Protein AF-A0A949YCY6-F1 (afdb_monomer_lite)

Foldseek 3Di:
DVVVVVVVVVVVVVVVVVVVVVVVVVVVVPDPPVPPCVVVVVVVVVVVCCCVVVPPLVQAEAEAEDAPVCVVVLLVQLQVLLVLQVWGKDWDCDPVNQKIKIKRKHFPVCVVVSSCCSPVPNPDRDHHDDDPDGDIGIYIYMYGYDD

Radius of gyration: 32.49 Å; chains: 1; bounding box: 70×69×70 Å

Sequence (147 aa):
MRWMLVVAAILAVAICLVAGVLFFASRQAQHPQDPNLQPLEESLKQRMDGILGDAGLTEQTVELSVMRSQLEAEVARVKYLATKFGGSAVSKQSTAGSTMDLIAEIPVEYRKSFIDAVTDGFKDLPKASPAASPTMCVVTVQIKVQS

Structure (mmCIF, N/CA/C/O backbone):
data_AF-A0A949YCY6-F1
#
_entry.id   AF-A0A949YCY6-F1
#
loop_
_atom_site.group_PDB
_atom_site.id
_atom_site.type_symbol
_atom_site.label_atom_id
_atom_site.label_alt_id
_atom_site.label_comp_id
_atom_site.label_asym_id
_atom_site.label_entity_id
_atom_site.label_seq_id
_atom_site.pdbx_PDB_ins_code
_atom_site.Cartn_x
_atom_site.Cartn_y
_atom_site.Cartn_z
_atom_site.occupancy
_atom_site.B_iso_or_equiv
_atom_site.auth_seq_id
_atom_site.auth_comp_id
_atom_site.auth_asym_id
_atom_site.auth_atom_id
_atom_site.pdbx_PDB_model_num
ATOM 1 N N . MET A 1 1 ? 49.601 -53.368 48.986 1.00 61.06 1 MET A N 1
ATOM 2 C CA . MET A 1 1 ? 50.239 -52.808 47.767 1.00 61.06 1 MET A CA 1
ATOM 3 C C . MET A 1 1 ? 49.315 -52.779 46.544 1.00 61.06 1 MET A C 1
ATOM 5 O O . MET A 1 1 ? 49.265 -51.744 45.900 1.00 61.06 1 MET A O 1
ATOM 9 N N . ARG A 1 2 ? 48.527 -53.829 46.244 1.00 67.25 2 ARG A N 1
ATOM 10 C CA . ARG A 1 2 ? 47.602 -53.846 45.082 1.00 67.25 2 ARG A CA 1
ATOM 11 C C . ARG A 1 2 ? 46.554 -52.717 45.070 1.00 67.25 2 ARG A C 1
ATOM 13 O O . ARG A 1 2 ? 46.310 -52.144 44.021 1.00 67.25 2 ARG A O 1
ATOM 20 N N . TRP A 1 3 ? 46.004 -52.345 46.227 1.00 68.94 3 TRP A N 1
ATOM 21 C CA . TRP A 1 3 ? 45.024 -51.252 46.332 1.00 68.94 3 TRP A CA 1
ATOM 22 C C . TRP A 1 3 ? 45.616 -49.864 46.040 1.00 68.94 3 TRP A C 1
ATOM 2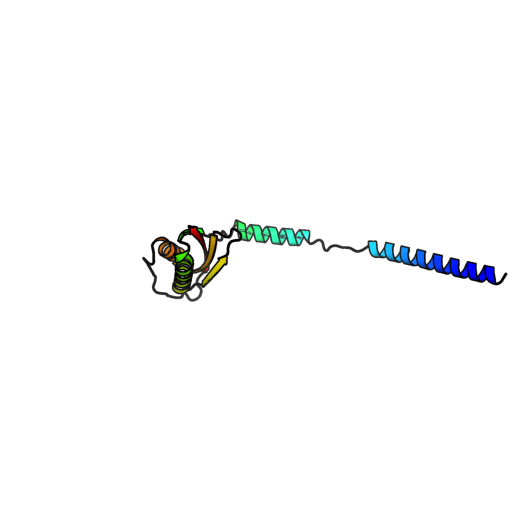4 O O . TRP A 1 3 ? 44.965 -49.052 45.396 1.00 68.94 3 TRP A O 1
ATOM 34 N N . MET A 1 4 ? 46.876 -49.619 46.421 1.00 76.38 4 MET A N 1
ATOM 35 C CA . MET A 1 4 ? 47.568 -48.357 46.116 1.00 76.38 4 MET A CA 1
ATOM 36 C C . MET A 1 4 ? 47.760 -48.165 44.605 1.00 76.38 4 MET A C 1
ATOM 38 O O . MET A 1 4 ? 47.621 -47.054 44.108 1.00 76.38 4 MET A O 1
ATOM 42 N N . LEU A 1 5 ? 48.022 -49.251 43.865 1.00 74.06 5 LEU A N 1
ATOM 43 C CA . LEU A 1 5 ? 48.165 -49.203 42.406 1.00 74.06 5 LEU A CA 1
ATOM 44 C C . LEU A 1 5 ? 46.842 -48.880 41.704 1.00 74.06 5 LEU A C 1
ATOM 46 O O . LEU A 1 5 ? 46.838 -48.129 40.735 1.00 74.06 5 LEU A O 1
ATOM 50 N N . VAL A 1 6 ? 45.721 -49.400 42.212 1.00 75.69 6 VAL A N 1
ATOM 51 C CA . VAL A 1 6 ? 44.389 -49.105 41.661 1.00 75.69 6 VAL A CA 1
ATOM 52 C C . VAL A 1 6 ? 44.020 -47.641 41.899 1.00 75.69 6 VAL A C 1
ATOM 54 O O . VAL A 1 6 ? 43.578 -46.967 40.974 1.00 75.69 6 VAL A O 1
ATOM 57 N N . VAL A 1 7 ? 44.275 -47.115 43.100 1.00 77.44 7 VAL A N 1
ATOM 58 C CA . VAL A 1 7 ? 44.020 -45.699 43.414 1.00 77.44 7 VAL A CA 1
ATOM 59 C C . VAL A 1 7 ? 44.911 -44.776 42.576 1.00 77.44 7 VAL A C 1
ATOM 61 O O . VAL A 1 7 ? 44.419 -43.792 42.028 1.00 77.44 7 VAL A O 1
ATOM 64 N N . ALA A 1 8 ? 46.191 -45.118 42.400 1.00 77.44 8 ALA A N 1
ATOM 65 C CA . ALA A 1 8 ? 47.106 -44.351 41.556 1.00 77.44 8 ALA A CA 1
ATOM 66 C C . ALA A 1 8 ? 46.689 -44.363 40.074 1.00 77.44 8 ALA A C 1
ATOM 68 O O . ALA A 1 8 ? 46.744 -43.327 39.414 1.00 77.44 8 ALA A O 1
ATOM 69 N N . ALA A 1 9 ? 46.220 -45.505 39.561 1.00 78.56 9 ALA A N 1
ATOM 70 C CA . ALA A 1 9 ? 45.725 -45.615 38.191 1.00 78.56 9 ALA A CA 1
ATOM 71 C C . ALA A 1 9 ? 44.456 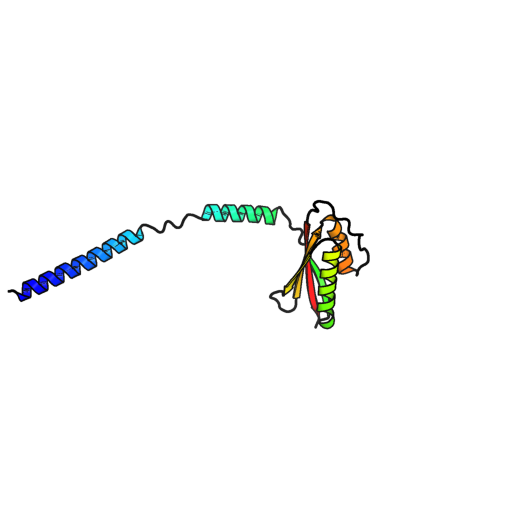-44.776 37.969 1.00 78.56 9 ALA A C 1
ATOM 73 O O . ALA A 1 9 ? 44.366 -44.055 36.979 1.00 78.56 9 ALA A O 1
ATOM 74 N N . ILE A 1 10 ? 43.505 -44.810 38.908 1.00 80.56 10 ILE A N 1
ATOM 75 C CA . ILE A 1 10 ? 42.279 -44.000 38.829 1.00 80.56 10 ILE A CA 1
ATOM 76 C C . ILE A 1 10 ? 42.618 -42.506 38.875 1.00 80.56 10 ILE A C 1
ATOM 78 O O . ILE A 1 10 ? 42.076 -41.730 38.087 1.00 80.56 10 ILE A O 1
ATOM 82 N N . LEU A 1 11 ? 43.551 -42.105 39.745 1.00 82.06 11 LEU A N 1
ATOM 83 C CA . LEU A 1 11 ? 43.999 -40.718 39.843 1.00 82.06 11 LEU A CA 1
ATOM 84 C C . LEU A 1 11 ? 44.652 -40.243 38.535 1.00 82.06 11 LEU A C 1
ATOM 86 O O . LEU A 1 11 ? 44.349 -39.152 38.062 1.00 82.06 11 LEU A O 1
ATOM 90 N N . ALA A 1 12 ? 45.493 -41.075 37.914 1.00 81.25 12 ALA A N 1
ATOM 91 C CA . ALA A 1 12 ? 46.131 -40.751 36.640 1.00 81.25 12 ALA A CA 1
ATOM 92 C C . ALA A 1 12 ? 45.107 -40.571 35.506 1.00 81.25 12 ALA A C 1
ATOM 94 O O . ALA A 1 12 ? 45.187 -39.598 34.758 1.00 81.25 12 ALA A O 1
ATOM 95 N N . VAL A 1 13 ? 44.104 -41.453 35.413 1.00 80.94 13 VAL A N 1
ATOM 96 C CA . VAL A 1 13 ? 43.036 -41.330 34.406 1.00 80.94 13 VAL A CA 1
ATOM 97 C C . VAL A 1 13 ? 42.204 -40.069 34.638 1.00 80.94 13 VAL A C 1
ATOM 99 O O . VAL A 1 13 ? 41.909 -39.354 33.681 1.00 80.94 13 VAL A O 1
ATOM 102 N N . ALA A 1 14 ? 41.874 -39.746 35.890 1.00 80.62 14 ALA A N 1
ATOM 103 C CA . ALA A 1 14 ? 41.139 -38.527 36.218 1.00 80.62 14 ALA A CA 1
ATOM 104 C C . ALA A 1 14 ? 41.915 -37.264 35.806 1.00 80.62 14 ALA A C 1
ATOM 106 O O . ALA A 1 14 ? 41.342 -36.367 35.189 1.00 80.62 14 ALA A O 1
ATOM 107 N N . ILE A 1 15 ? 43.226 -37.215 36.066 1.00 81.81 15 ILE A N 1
ATOM 108 C CA . ILE A 1 15 ? 44.080 -36.086 35.666 1.00 81.81 15 ILE A CA 1
ATOM 109 C C . ILE A 1 15 ? 44.159 -35.975 34.136 1.00 81.81 15 ILE A C 1
ATOM 111 O O . ILE A 1 15 ? 44.040 -34.873 33.601 1.00 81.81 15 ILE A O 1
ATOM 115 N N . CYS A 1 16 ? 44.290 -37.095 33.416 1.00 80.88 16 CYS A N 1
ATOM 116 C CA . CYS A 1 16 ? 44.290 -37.100 31.951 1.00 80.88 16 CYS A CA 1
ATOM 117 C C . CYS A 1 16 ? 42.960 -36.619 31.356 1.00 80.88 16 CYS A C 1
ATOM 119 O O . CYS A 1 16 ? 42.975 -35.889 30.367 1.00 80.88 16 CYS A O 1
ATOM 121 N N . LEU A 1 17 ? 41.821 -36.978 31.956 1.00 80.50 17 LEU A N 1
ATOM 122 C CA . LEU A 1 17 ? 40.510 -36.499 31.512 1.00 80.50 17 LEU A CA 1
ATOM 123 C C . LEU A 1 17 ? 40.360 -34.992 31.735 1.00 80.50 17 LEU A C 1
ATOM 125 O O . LEU A 1 17 ? 39.933 -34.287 30.825 1.00 80.50 17 LEU A O 1
ATOM 129 N N . VAL A 1 18 ? 40.771 -34.477 32.896 1.00 78.19 18 VAL A N 1
ATOM 130 C CA . VAL A 1 18 ? 40.717 -33.034 33.186 1.00 78.19 18 VAL A CA 1
ATOM 131 C C . VAL A 1 18 ? 41.647 -32.250 32.256 1.00 78.19 18 VAL A C 1
ATOM 133 O O . VAL A 1 18 ? 41.235 -31.238 31.692 1.00 78.19 18 VAL A O 1
ATOM 136 N N . ALA A 1 19 ? 42.869 -32.737 32.022 1.00 77.00 19 ALA A N 1
ATOM 137 C CA . ALA A 1 19 ? 43.804 -32.122 31.082 1.00 77.00 19 ALA A CA 1
ATOM 138 C C . ALA A 1 19 ? 43.291 -32.179 29.633 1.00 77.00 19 ALA A C 1
ATOM 140 O O . ALA A 1 19 ? 43.414 -31.199 28.903 1.00 77.00 19 ALA A O 1
ATOM 141 N N . GLY A 1 20 ? 42.671 -33.291 29.227 1.00 74.19 20 GLY A N 1
ATOM 142 C CA . GLY A 1 20 ? 42.052 -33.447 27.911 1.00 74.19 20 GLY A CA 1
ATOM 143 C C . GLY A 1 20 ? 40.880 -32.490 27.694 1.00 74.19 20 GLY A C 1
ATOM 144 O O . GLY A 1 20 ? 40.812 -31.847 26.649 1.00 74.19 20 GLY A O 1
ATOM 145 N N . VAL A 1 21 ? 40.003 -32.330 28.692 1.00 75.06 21 VAL A N 1
ATOM 146 C CA . VAL A 1 21 ? 38.878 -31.379 28.648 1.00 75.06 21 VAL A CA 1
ATOM 147 C C . VAL A 1 21 ? 39.380 -29.936 28.612 1.00 75.06 21 VAL A C 1
ATOM 149 O O . VAL A 1 21 ? 38.892 -29.153 27.804 1.00 75.06 21 VAL A O 1
ATOM 152 N N . LEU A 1 22 ? 40.392 -29.585 29.412 1.00 74.06 22 LEU A N 1
ATOM 153 C CA . LEU A 1 22 ? 41.001 -28.249 29.385 1.00 74.06 22 LEU A CA 1
ATOM 154 C C . LEU A 1 22 ? 41.701 -27.955 28.051 1.00 74.06 22 LEU A C 1
ATOM 156 O O . LEU A 1 22 ? 41.615 -26.835 27.552 1.00 74.06 22 LEU A O 1
ATOM 160 N N . PHE A 1 23 ? 42.354 -28.950 27.446 1.00 71.69 23 PHE A N 1
ATOM 161 C CA . PHE A 1 23 ? 42.983 -28.820 26.131 1.00 71.69 23 PHE A CA 1
ATOM 162 C C . PHE A 1 23 ? 41.952 -28.688 24.999 1.00 71.69 23 PHE A C 1
ATOM 164 O O . PHE A 1 23 ? 42.156 -27.929 24.054 1.00 71.69 23 PHE A O 1
ATOM 171 N N . PHE A 1 24 ? 40.821 -29.391 25.093 1.00 64.94 24 PHE A N 1
ATOM 172 C CA . PHE A 1 24 ? 39.715 -29.226 24.149 1.00 64.94 24 PHE A CA 1
ATOM 173 C C . PHE A 1 24 ? 39.032 -27.865 24.311 1.00 64.94 24 PHE A C 1
ATOM 175 O O . PHE A 1 24 ? 38.787 -27.195 23.312 1.00 64.94 24 PHE A O 1
ATOM 182 N N . ALA A 1 25 ? 38.801 -27.417 25.548 1.00 61.06 25 ALA A N 1
ATOM 183 C CA . ALA A 1 25 ? 38.222 -26.108 25.836 1.00 61.06 25 ALA A CA 1
ATOM 184 C C . ALA A 1 25 ? 39.125 -24.957 25.359 1.00 61.06 25 ALA A C 1
ATOM 186 O O . ALA A 1 25 ? 38.629 -23.982 24.796 1.00 61.06 25 ALA A O 1
ATOM 187 N N . SER A 1 26 ? 40.450 -25.079 25.506 1.00 61.62 26 SER A N 1
ATOM 188 C CA . SER A 1 26 ? 41.392 -24.068 25.011 1.00 61.62 26 SER A CA 1
ATOM 189 C C . SER A 1 26 ? 41.473 -24.025 23.482 1.00 61.62 26 SER A C 1
ATOM 191 O O . SER A 1 26 ? 41.608 -22.942 22.918 1.00 61.62 26 SER A O 1
ATOM 193 N N . ARG A 1 27 ? 41.311 -25.163 22.792 1.00 59.16 27 ARG A N 1
ATOM 194 C CA . ARG A 1 27 ? 41.184 -25.198 21.324 1.00 59.16 27 ARG A CA 1
ATOM 195 C C . ARG A 1 27 ? 39.843 -24.671 20.817 1.00 59.16 27 ARG A C 1
ATOM 197 O O . ARG A 1 27 ? 39.799 -24.086 19.739 1.00 59.16 27 ARG A O 1
ATOM 204 N N . GLN A 1 28 ? 38.763 -24.850 21.572 1.00 53.91 28 GLN A N 1
ATOM 205 C CA . GLN A 1 28 ? 37.436 -24.354 21.195 1.00 53.91 28 GLN A CA 1
ATOM 206 C C . GLN A 1 28 ? 37.332 -22.822 21.302 1.00 53.91 28 GLN A C 1
ATOM 208 O O . GLN A 1 28 ? 36.534 -22.210 20.599 1.00 53.91 28 GLN A O 1
ATOM 213 N N . ALA A 1 29 ? 38.192 -22.189 22.107 1.00 51.44 29 ALA A N 1
ATOM 214 C CA . ALA A 1 29 ? 38.280 -20.734 22.227 1.00 51.44 29 ALA A CA 1
ATOM 215 C C . ALA A 1 29 ? 38.939 -20.030 21.019 1.00 51.44 29 ALA A C 1
ATOM 217 O O . ALA A 1 29 ? 38.953 -18.802 20.978 1.00 51.44 29 ALA A O 1
ATOM 218 N N . GLN A 1 30 ? 39.486 -20.765 20.038 1.00 50.31 30 GLN A N 1
ATOM 219 C CA . GLN A 1 30 ? 40.193 -20.172 18.891 1.00 50.31 30 GLN A CA 1
ATOM 220 C C . GLN A 1 30 ? 39.351 -19.947 17.628 1.00 50.31 30 GLN A C 1
ATOM 222 O O . GLN A 1 30 ? 39.877 -19.386 16.674 1.00 50.31 30 GLN A O 1
ATOM 227 N N . HIS A 1 31 ? 38.057 -20.279 17.617 1.00 51.16 31 HIS A N 1
ATOM 228 C CA . HIS A 1 31 ? 37.170 -19.879 16.518 1.00 51.16 31 HIS A CA 1
ATOM 229 C C . HIS A 1 31 ? 35.776 -19.529 17.043 1.00 51.16 31 HIS A C 1
ATOM 231 O O . HIS A 1 31 ? 34.897 -20.380 17.144 1.00 51.16 31 HIS A O 1
ATOM 237 N N . PRO A 1 32 ? 35.554 -18.237 17.289 1.00 44.16 32 PRO A N 1
ATOM 238 C CA . PRO A 1 32 ? 34.515 -17.563 16.547 1.00 44.16 32 PRO A CA 1
ATOM 239 C C . PRO A 1 32 ? 35.216 -16.495 15.717 1.00 44.16 32 PRO A C 1
ATOM 241 O O . PRO A 1 32 ? 35.363 -15.348 16.126 1.00 44.16 32 PRO A O 1
ATOM 244 N N . GLN A 1 33 ? 35.669 -16.871 14.519 1.00 48.66 33 GLN A N 1
ATOM 245 C CA . GLN A 1 33 ? 35.602 -15.892 13.444 1.00 48.66 33 GLN A CA 1
ATOM 246 C C . GLN A 1 33 ? 34.111 -15.675 13.209 1.00 48.66 33 GLN A C 1
ATOM 248 O O . GLN A 1 33 ? 33.516 -16.349 12.372 1.00 48.66 33 GLN A O 1
ATOM 253 N N . ASP A 1 34 ? 33.504 -14.789 14.003 1.00 48.81 34 ASP A N 1
ATOM 254 C CA . ASP A 1 34 ? 32.331 -14.064 13.544 1.00 48.81 34 ASP A CA 1
ATOM 255 C C . ASP A 1 34 ? 32.732 -13.545 12.162 1.00 48.81 34 ASP A C 1
ATOM 257 O O . ASP A 1 34 ? 33.717 -12.795 12.063 1.00 48.81 34 ASP A O 1
ATOM 261 N N . PRO A 1 35 ? 32.108 -14.027 11.071 1.00 51.16 35 PRO A N 1
ATOM 262 C CA . PRO A 1 35 ? 32.401 -13.478 9.766 1.00 51.16 35 PRO A CA 1
ATOM 263 C C . PRO A 1 35 ? 32.163 -11.983 9.911 1.00 51.16 35 PRO A C 1
ATOM 265 O O . PRO A 1 35 ? 31.122 -11.563 10.412 1.00 51.16 35 PRO A O 1
ATOM 268 N N . ASN A 1 36 ? 33.182 -11.189 9.591 1.00 55.72 36 ASN A N 1
ATOM 269 C CA . ASN A 1 36 ? 33.130 -9.748 9.738 1.00 55.72 36 ASN A CA 1
ATOM 270 C C . ASN A 1 36 ? 32.085 -9.245 8.728 1.00 55.72 36 ASN A C 1
ATOM 272 O O . ASN A 1 36 ? 32.386 -9.003 7.562 1.00 55.72 36 ASN A O 1
ATOM 276 N N . LEU A 1 37 ? 30.822 -9.233 9.159 1.00 54.03 37 LEU A N 1
ATOM 277 C CA . LEU A 1 37 ? 29.646 -8.844 8.387 1.00 54.03 37 LEU A CA 1
ATOM 278 C C . LEU A 1 37 ? 29.460 -7.328 8.411 1.00 54.03 37 LEU A C 1
ATOM 280 O O . LEU A 1 37 ? 28.641 -6.829 7.656 1.00 54.03 37 LEU A O 1
ATOM 284 N N . GLN A 1 38 ? 30.255 -6.601 9.203 1.00 58.94 38 GLN A N 1
ATOM 285 C CA . GLN A 1 38 ? 30.295 -5.139 9.239 1.00 58.94 38 GLN A CA 1
ATOM 286 C C . GLN A 1 38 ? 30.416 -4.500 7.846 1.00 58.94 38 GLN A C 1
ATOM 288 O O . GLN A 1 38 ? 29.586 -3.656 7.532 1.00 58.94 38 GLN A O 1
ATOM 293 N N . PRO A 1 39 ? 31.339 -4.920 6.954 1.00 60.78 39 PRO A N 1
ATOM 294 C CA . PRO A 1 39 ? 31.404 -4.366 5.601 1.00 60.78 39 PRO A CA 1
ATOM 295 C C . PRO A 1 39 ? 30.165 -4.685 4.755 1.00 60.78 39 PRO A C 1
ATOM 297 O O . PRO A 1 39 ? 29.780 -3.881 3.908 1.00 60.78 39 PRO A O 1
ATOM 300 N N . LEU A 1 40 ? 29.511 -5.834 4.971 1.00 58.41 40 LEU A N 1
ATOM 301 C CA . LEU A 1 40 ? 28.257 -6.149 4.284 1.00 58.41 40 LEU A CA 1
ATOM 302 C C . LEU A 1 40 ? 27.102 -5.313 4.833 1.00 58.41 40 LEU A C 1
ATOM 304 O O . LEU A 1 40 ? 26.325 -4.785 4.046 1.00 58.41 40 LEU A O 1
ATOM 308 N N . GLU A 1 41 ? 27.008 -5.170 6.150 1.00 60.72 41 GLU A N 1
ATOM 309 C CA . GLU A 1 41 ? 26.012 -4.356 6.838 1.00 60.72 41 GLU A CA 1
ATOM 310 C C . GLU A 1 41 ? 26.154 -2.882 6.460 1.00 60.72 41 GLU A C 1
ATOM 312 O O . GLU A 1 41 ? 25.162 -2.258 6.105 1.00 60.72 41 GLU A O 1
ATOM 317 N N . GLU A 1 42 ? 27.374 -2.345 6.416 1.00 64.75 42 GLU A N 1
ATOM 318 C CA . GLU A 1 42 ? 27.644 -0.994 5.924 1.00 64.75 42 GLU A CA 1
ATOM 319 C C . GLU A 1 42 ? 27.308 -0.860 4.442 1.00 64.75 42 GLU A C 1
ATOM 321 O O . GLU A 1 42 ? 26.677 0.117 4.058 1.00 64.75 42 GLU A O 1
ATOM 326 N N . SER A 1 43 ? 27.636 -1.848 3.603 1.00 63.06 43 SER A N 1
ATOM 327 C CA . SER A 1 43 ? 27.283 -1.794 2.179 1.00 63.06 43 SER A CA 1
ATOM 328 C C . SER A 1 43 ? 25.772 -1.890 1.936 1.00 63.06 43 SER A C 1
ATOM 330 O O . SER A 1 43 ? 25.249 -1.228 1.039 1.00 63.06 43 SER A O 1
ATOM 332 N N . LEU A 1 44 ? 25.056 -2.679 2.743 1.00 61.69 44 LEU A N 1
ATOM 333 C CA . LEU A 1 44 ? 23.603 -2.807 2.706 1.00 61.69 44 LEU A CA 1
ATOM 334 C C . LEU A 1 44 ? 22.949 -1.547 3.243 1.00 61.69 44 LEU A C 1
ATOM 336 O O . LEU A 1 44 ? 22.033 -1.049 2.609 1.00 61.69 44 LEU A O 1
ATOM 340 N N . LYS A 1 45 ? 23.443 -0.999 4.353 1.00 63.62 45 LYS A N 1
ATOM 341 C CA . LYS A 1 45 ? 22.966 0.251 4.935 1.00 63.62 45 LYS A CA 1
ATOM 342 C C . LYS A 1 45 ? 23.224 1.422 4.001 1.00 63.62 45 LYS A C 1
ATOM 344 O O . LYS A 1 45 ? 22.308 2.178 3.749 1.00 63.62 45 LYS A O 1
ATOM 349 N N . GLN A 1 46 ? 24.397 1.518 3.385 1.00 65.12 46 GLN A N 1
ATOM 350 C CA . GLN A 1 46 ? 24.715 2.562 2.413 1.00 65.12 46 GLN A CA 1
ATOM 351 C C . GLN A 1 46 ? 23.907 2.413 1.118 1.00 65.12 46 GLN A C 1
ATOM 353 O O . GLN A 1 46 ? 23.473 3.413 0.552 1.00 65.12 46 GLN A O 1
ATOM 358 N N . ARG A 1 47 ? 23.649 1.183 0.645 1.00 59.28 47 ARG A N 1
ATOM 359 C CA . ARG A 1 47 ? 22.711 0.959 -0.467 1.00 59.28 47 ARG A CA 1
ATOM 360 C C . ARG A 1 47 ? 21.274 1.263 -0.070 1.00 59.28 47 ARG A C 1
ATOM 362 O O . ARG A 1 47 ? 20.542 1.796 -0.887 1.00 59.28 47 ARG A O 1
ATOM 369 N N . MET A 1 48 ? 20.866 0.933 1.147 1.00 54.81 48 MET A N 1
ATOM 370 C CA . MET A 1 48 ? 19.519 1.165 1.652 1.00 54.81 48 MET A CA 1
ATOM 371 C C . MET A 1 48 ? 19.282 2.652 1.914 1.00 54.81 48 MET A C 1
ATOM 373 O O . MET A 1 48 ? 18.242 3.141 1.514 1.00 54.81 48 MET A O 1
ATOM 377 N N . ASP A 1 49 ? 20.250 3.384 2.460 1.00 57.16 49 ASP A N 1
ATOM 378 C CA . ASP A 1 49 ? 20.235 4.842 2.615 1.00 57.16 49 ASP A CA 1
ATOM 379 C C . ASP A 1 49 ? 20.369 5.546 1.258 1.00 57.16 49 ASP A C 1
ATOM 381 O O . ASP A 1 49 ? 19.785 6.601 1.060 1.00 57.16 49 ASP A O 1
ATOM 385 N N . GLY A 1 50 ? 21.074 4.963 0.282 1.00 53.75 50 GLY A N 1
ATOM 386 C CA . GLY A 1 50 ? 21.094 5.462 -1.097 1.00 53.75 50 GLY A CA 1
ATOM 387 C C . GLY A 1 50 ? 19.768 5.232 -1.831 1.00 53.75 50 GLY A C 1
ATOM 388 O O . GLY A 1 50 ? 19.315 6.093 -2.574 1.00 53.75 50 GLY A O 1
ATOM 389 N N . ILE A 1 51 ? 19.102 4.099 -1.591 1.00 53.72 51 ILE A N 1
ATOM 390 C CA . ILE A 1 51 ? 17.773 3.813 -2.142 1.00 53.72 51 ILE A CA 1
ATOM 391 C C . ILE A 1 51 ? 16.702 4.623 -1.403 1.00 53.72 51 ILE A C 1
ATOM 393 O O . ILE A 1 51 ? 15.859 5.196 -2.061 1.00 53.72 51 ILE A O 1
ATOM 397 N N . LEU A 1 52 ? 16.727 4.739 -0.077 1.00 49.81 52 LEU A N 1
ATOM 398 C CA . LEU A 1 52 ? 15.732 5.494 0.703 1.00 49.81 52 LEU A CA 1
ATOM 399 C C . LEU A 1 52 ? 15.982 7.008 0.687 1.00 49.81 52 LEU A C 1
ATOM 401 O O . LEU A 1 52 ? 15.044 7.784 0.837 1.00 49.81 52 LEU A O 1
ATOM 405 N N . GLY A 1 53 ? 17.238 7.431 0.541 1.00 45.97 53 GLY A N 1
ATOM 406 C CA . GLY A 1 53 ? 17.653 8.833 0.544 1.00 45.97 53 GLY A CA 1
ATOM 407 C C . GLY A 1 53 ? 17.637 9.494 -0.834 1.00 45.97 53 GLY A C 1
ATOM 408 O O . GLY A 1 53 ? 17.478 10.709 -0.892 1.00 45.97 53 GLY A O 1
ATOM 409 N N . ASP A 1 54 ? 17.762 8.721 -1.923 1.00 45.00 54 ASP A N 1
ATOM 410 C CA . ASP A 1 54 ? 17.767 9.245 -3.302 1.00 45.00 54 ASP A CA 1
ATOM 411 C C . ASP A 1 54 ? 16.633 8.677 -4.174 1.00 45.00 54 ASP A C 1
ATOM 413 O O . ASP A 1 54 ? 16.093 9.381 -5.029 1.00 45.00 54 ASP A O 1
ATOM 417 N N . ALA A 1 55 ? 16.145 7.459 -3.899 1.00 43.84 55 ALA A N 1
ATOM 418 C CA . ALA A 1 55 ? 14.776 7.113 -4.264 1.00 43.84 55 ALA A CA 1
ATOM 419 C C . ALA A 1 55 ? 13.889 7.588 -3.118 1.00 43.84 55 ALA A C 1
ATOM 421 O O . A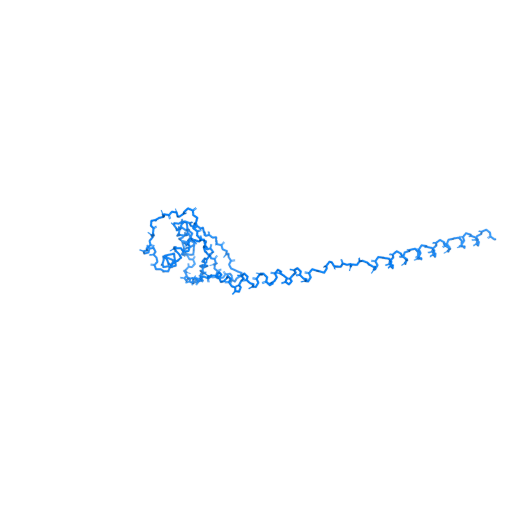LA A 1 55 ? 13.451 6.828 -2.255 1.00 43.84 55 ALA A O 1
ATOM 422 N N . GLY A 1 56 ? 13.577 8.882 -3.150 1.00 40.53 56 GLY A N 1
ATOM 423 C CA . GLY A 1 56 ? 12.286 9.316 -2.661 1.00 40.53 56 GLY A CA 1
ATOM 424 C C . GLY A 1 56 ? 11.238 8.458 -3.365 1.00 40.53 56 GLY A C 1
ATOM 425 O O . GLY A 1 56 ? 10.732 8.820 -4.427 1.00 40.53 56 GLY A O 1
ATOM 426 N N . LEU A 1 57 ? 10.894 7.309 -2.772 1.00 46.06 57 LEU A N 1
ATOM 427 C CA . LEU A 1 57 ? 9.526 6.851 -2.744 1.00 46.06 57 LEU A CA 1
ATOM 428 C C . LEU A 1 57 ? 8.810 8.086 -2.235 1.00 46.06 57 LEU A C 1
ATOM 430 O O . LEU A 1 57 ? 8.843 8.415 -1.055 1.00 46.06 57 LEU A O 1
ATOM 434 N N . THR A 1 58 ? 8.308 8.877 -3.172 1.00 47.25 58 THR A N 1
ATOM 435 C CA . THR A 1 58 ? 7.398 9.971 -2.910 1.00 47.25 58 THR A CA 1
ATOM 436 C C . THR A 1 58 ? 6.136 9.298 -2.391 1.00 47.25 58 THR A C 1
ATOM 438 O O . THR A 1 58 ? 5.155 9.195 -3.125 1.00 47.25 58 THR A O 1
ATOM 441 N N . GLU A 1 59 ? 6.215 8.722 -1.191 1.00 54.53 59 GLU A N 1
ATOM 442 C CA . GLU A 1 59 ? 5.109 8.186 -0.432 1.00 54.53 59 GLU A CA 1
ATOM 443 C C . GLU A 1 59 ? 4.281 9.415 -0.112 1.00 54.53 59 GLU A C 1
ATOM 445 O O . GLU A 1 59 ? 4.530 10.163 0.831 1.00 54.53 59 GLU A O 1
ATOM 450 N N . GLN A 1 60 ? 3.363 9.717 -1.022 1.00 64.94 60 GLN A N 1
ATOM 451 C CA . GLN A 1 60 ? 2.360 10.719 -0.760 1.00 64.94 60 GLN A CA 1
ATOM 452 C C . GLN A 1 60 ? 1.369 10.067 0.181 1.00 64.94 60 GLN A C 1
ATOM 454 O O . GLN A 1 60 ? 0.652 9.137 -0.195 1.00 64.94 60 GLN A O 1
ATOM 459 N N . THR A 1 61 ? 1.403 10.538 1.421 1.00 69.94 61 THR A N 1
ATOM 460 C CA . THR A 1 61 ? 0.439 10.167 2.441 1.00 69.94 61 THR A CA 1
ATOM 461 C C . THR A 1 61 ? -0.780 11.066 2.297 1.00 69.94 61 THR A C 1
ATOM 463 O O . THR A 1 61 ? -0.679 12.285 2.426 1.00 69.94 61 THR A O 1
ATOM 466 N N . VAL A 1 62 ? -1.929 10.468 2.002 1.00 75.44 62 VAL A N 1
ATOM 467 C CA . VAL A 1 62 ? -3.225 11.146 1.946 1.00 75.44 62 VAL A CA 1
ATOM 468 C C . VAL A 1 62 ? -3.979 10.815 3.221 1.00 75.44 62 VAL A C 1
ATOM 470 O O . VAL A 1 62 ? -4.295 9.653 3.465 1.00 75.44 62 VAL A O 1
ATOM 473 N N . GLU A 1 63 ? -4.274 11.823 4.031 1.00 78.69 63 GLU A N 1
ATOM 474 C CA . GLU A 1 63 ? -5.063 11.644 5.246 1.00 78.69 63 GLU A CA 1
ATOM 475 C C . GLU A 1 63 ? -6.560 11.763 4.941 1.00 78.69 63 GLU A C 1
ATOM 477 O O . GLU A 1 63 ? -7.028 12.765 4.402 1.00 78.69 63 GLU A O 1
ATOM 482 N N . LEU A 1 64 ? -7.329 10.746 5.324 1.00 75.81 64 LEU A N 1
ATOM 483 C CA . LEU A 1 64 ? -8.785 10.738 5.264 1.00 75.81 64 LEU A CA 1
ATOM 484 C C . LEU A 1 64 ? -9.352 10.598 6.669 1.00 75.81 64 LEU A C 1
ATOM 486 O O . LEU A 1 64 ? -9.013 9.672 7.400 1.00 75.81 64 LEU A O 1
ATOM 490 N N . SER A 1 65 ? -10.260 11.491 7.039 1.00 77.88 65 SER A N 1
ATOM 491 C CA . SER A 1 65 ? -11.036 11.355 8.270 1.00 77.88 65 SER A CA 1
ATOM 492 C C . SER A 1 65 ? -12.409 10.793 7.940 1.00 77.88 65 SER A C 1
ATOM 494 O O . SER A 1 65 ? -13.165 11.423 7.205 1.00 77.88 65 SER A O 1
ATOM 496 N N . VAL A 1 66 ? -12.735 9.619 8.478 1.00 77.75 66 VAL A N 1
ATOM 497 C CA . VAL A 1 66 ? -13.997 8.927 8.173 1.00 77.75 66 VAL A CA 1
ATOM 498 C C . VAL A 1 66 ? -14.672 8.467 9.456 1.00 77.75 66 VAL A C 1
ATOM 500 O O . VAL A 1 66 ? -14.007 8.119 10.435 1.00 77.75 66 VAL A O 1
ATOM 503 N N . MET A 1 67 ? -16.003 8.433 9.457 1.00 77.06 67 MET A N 1
ATOM 504 C CA . MET A 1 67 ? -16.751 7.822 10.555 1.00 77.06 67 MET A CA 1
ATOM 505 C C . MET A 1 67 ? -16.513 6.312 10.586 1.00 77.06 67 MET A C 1
ATOM 507 O O . MET A 1 67 ? -16.396 5.670 9.541 1.00 77.06 67 MET A O 1
ATOM 511 N N . ARG A 1 68 ? -16.517 5.708 11.780 1.00 74.44 68 ARG A N 1
ATOM 512 C CA . ARG A 1 68 ? -16.347 4.251 11.936 1.00 74.44 68 ARG A CA 1
ATOM 513 C C . ARG A 1 68 ? -17.328 3.424 11.099 1.00 74.44 68 ARG A C 1
ATOM 515 O O . ARG A 1 68 ? -16.940 2.391 10.567 1.00 74.44 68 ARG A O 1
ATOM 522 N N . SER A 1 69 ? -18.567 3.890 10.943 1.00 77.69 69 SER A N 1
ATOM 523 C CA . SER A 1 69 ? -19.595 3.250 10.106 1.00 77.69 69 SER A CA 1
ATOM 524 C C . SER A 1 69 ? -19.281 3.274 8.605 1.00 77.69 69 SER A C 1
ATOM 526 O O . SER A 1 69 ? -19.826 2.468 7.859 1.00 77.69 69 SER A O 1
ATOM 528 N N . GLN A 1 70 ? -18.411 4.183 8.158 1.00 79.50 70 GLN A N 1
ATOM 529 C CA . GLN A 1 70 ? -18.037 4.373 6.755 1.00 79.50 70 GLN A CA 1
ATOM 530 C C . GLN A 1 70 ? -16.650 3.814 6.423 1.00 79.50 70 GLN A C 1
ATOM 532 O O . GLN A 1 70 ? -16.292 3.748 5.251 1.00 79.50 70 GLN A O 1
ATOM 537 N N . LEU A 1 71 ? -15.886 3.366 7.424 1.00 79.50 71 LEU A N 1
ATOM 538 C CA . LEU A 1 71 ? -14.524 2.861 7.244 1.00 79.50 71 LEU A CA 1
ATOM 539 C C . LEU A 1 71 ? -14.446 1.748 6.193 1.00 79.50 71 LEU A C 1
ATOM 541 O O . LEU A 1 71 ? -13.627 1.818 5.283 1.00 79.50 71 LEU A O 1
ATOM 545 N N . GLU A 1 72 ? -15.307 0.734 6.287 1.00 82.69 72 GLU A N 1
ATOM 546 C CA . GLU A 1 72 ? -15.296 -0.391 5.344 1.00 82.69 72 GLU A CA 1
ATOM 547 C C . GLU A 1 72 ? -15.660 0.045 3.919 1.00 82.69 72 GLU A C 1
ATOM 549 O O . GLU A 1 72 ? -15.048 -0.417 2.953 1.00 82.69 72 GLU A O 1
ATOM 554 N N . ALA A 1 73 ? -16.611 0.975 3.787 1.00 84.88 73 ALA A N 1
ATOM 555 C CA . ALA A 1 73 ? -17.013 1.534 2.501 1.00 84.88 73 ALA A CA 1
ATOM 556 C C . ALA A 1 73 ? -15.872 2.340 1.862 1.00 84.88 73 ALA A C 1
ATOM 558 O O . ALA A 1 73 ? -15.597 2.187 0.673 1.00 84.88 73 ALA A O 1
ATOM 559 N N . GLU A 1 74 ? -15.157 3.135 2.656 1.00 82.62 74 GLU A N 1
ATOM 560 C CA . GLU A 1 74 ? -14.014 3.928 2.204 1.00 82.62 74 GLU A CA 1
ATOM 561 C C . GLU A 1 74 ? -12.811 3.051 1.843 1.00 82.62 74 GLU A C 1
ATOM 563 O O . GLU A 1 74 ? -12.185 3.246 0.802 1.00 82.62 74 GLU A O 1
ATOM 568 N N . VAL A 1 75 ? -12.546 1.997 2.616 1.00 85.31 75 VAL A N 1
ATOM 569 C CA . VAL A 1 75 ? -11.530 0.988 2.281 1.00 85.31 75 VAL A CA 1
ATOM 570 C C . VAL A 1 75 ? -11.849 0.315 0.947 1.00 85.31 75 VAL A C 1
ATOM 572 O O . VAL A 1 75 ? -10.968 0.173 0.095 1.00 85.31 75 VAL A O 1
ATOM 575 N N . ALA A 1 76 ? -13.102 -0.098 0.742 1.00 86.69 76 ALA A N 1
ATOM 576 C CA . ALA A 1 76 ? -13.544 -0.701 -0.511 1.00 86.69 76 ALA A CA 1
ATOM 577 C C . ALA A 1 76 ? -13.446 0.288 -1.682 1.00 86.69 76 ALA A C 1
ATOM 579 O O . ALA A 1 76 ? -13.000 -0.088 -2.767 1.00 86.69 76 ALA A O 1
ATOM 580 N N . ARG A 1 77 ? -13.791 1.560 -1.454 1.00 86.25 77 ARG A N 1
ATOM 581 C CA . ARG A 1 77 ? -13.698 2.635 -2.446 1.00 86.25 77 ARG A CA 1
ATOM 582 C C . ARG A 1 77 ? -12.261 2.870 -2.898 1.00 86.25 77 ARG A C 1
ATOM 584 O O . ARG A 1 77 ? -12.006 2.899 -4.099 1.00 86.25 77 ARG A O 1
ATOM 591 N N . VAL A 1 78 ? -11.322 2.998 -1.963 1.00 85.25 78 VAL A N 1
ATOM 592 C CA . VAL A 1 78 ? -9.896 3.210 -2.264 1.00 85.25 78 VAL A CA 1
ATOM 593 C C . VAL A 1 78 ? -9.311 2.005 -3.004 1.00 85.25 78 VAL A C 1
ATOM 595 O O . VAL A 1 78 ? -8.600 2.184 -3.992 1.00 85.25 78 VAL A O 1
ATOM 598 N N . LYS A 1 79 ? -9.672 0.776 -2.606 1.00 87.56 79 LYS A N 1
ATOM 599 C CA . LYS A 1 79 ? -9.279 -0.443 -3.334 1.00 87.56 79 LYS A CA 1
ATOM 600 C C . LYS A 1 79 ? -9.812 -0.457 -4.762 1.00 87.56 79 LYS A C 1
ATOM 602 O O . LYS A 1 79 ? -9.051 -0.700 -5.694 1.00 87.56 79 LYS A O 1
ATOM 607 N N . TYR A 1 80 ? -11.094 -0.143 -4.939 1.00 86.25 80 TYR A N 1
ATOM 608 C CA . TYR A 1 80 ? -11.711 -0.052 -6.259 1.00 86.25 80 TYR A CA 1
ATOM 609 C C . TYR A 1 80 ? -11.034 1.007 -7.136 1.00 86.25 80 TYR A C 1
ATOM 611 O O . TYR A 1 80 ? -10.758 0.747 -8.307 1.00 86.25 80 TYR A O 1
ATOM 619 N N . LEU A 1 81 ? -10.730 2.180 -6.574 1.00 84.38 81 LEU A N 1
ATOM 620 C CA . LEU A 1 81 ? -9.993 3.231 -7.268 1.00 84.38 81 LEU A CA 1
ATOM 621 C C . LEU A 1 81 ? -8.628 2.720 -7.730 1.00 84.38 81 LEU A C 1
ATOM 623 O O . LEU A 1 81 ? -8.347 2.796 -8.921 1.00 84.38 81 LEU A O 1
ATOM 627 N N . ALA A 1 82 ? -7.826 2.128 -6.844 1.00 85.56 82 ALA A N 1
ATOM 628 C CA . ALA A 1 82 ? -6.498 1.626 -7.195 1.00 85.56 82 ALA A CA 1
ATOM 629 C C . ALA A 1 82 ? -6.554 0.618 -8.354 1.00 85.56 82 ALA A C 1
ATOM 631 O O . ALA A 1 82 ? -5.826 0.767 -9.334 1.00 85.56 82 ALA A O 1
ATOM 632 N N . THR A 1 83 ? -7.489 -0.337 -8.309 1.00 86.12 83 THR A N 1
ATOM 633 C CA . THR A 1 83 ? -7.716 -1.285 -9.412 1.00 86.12 83 THR A CA 1
ATOM 634 C C . THR A 1 83 ? -8.134 -0.581 -10.701 1.00 86.12 83 THR A C 1
ATOM 636 O O . THR A 1 83 ? -7.664 -0.933 -11.782 1.00 86.12 83 THR A O 1
ATOM 639 N N . LYS A 1 84 ? -8.986 0.445 -10.612 1.00 83.81 84 LYS A N 1
ATOM 640 C CA . LYS A 1 84 ? -9.451 1.202 -11.780 1.00 83.81 84 LYS A CA 1
ATOM 641 C C . LYS A 1 84 ? -8.328 1.970 -12.478 1.00 83.81 84 LYS A C 1
ATOM 643 O O . LYS A 1 84 ? -8.360 2.097 -13.698 1.00 83.81 84 LYS A O 1
ATOM 648 N N . PHE A 1 85 ? -7.328 2.425 -11.729 1.00 81.50 85 PHE A N 1
ATOM 649 C CA . PHE A 1 85 ? -6.123 3.054 -12.270 1.00 81.50 85 PHE A CA 1
ATOM 650 C C . PHE A 1 85 ? -5.060 2.043 -12.739 1.00 81.50 85 PHE A C 1
ATOM 652 O O . PHE A 1 85 ? -3.946 2.441 -13.062 1.00 81.50 85 PHE A O 1
ATOM 659 N N . GLY A 1 86 ? -5.381 0.746 -12.809 1.00 80.50 86 GLY A N 1
ATOM 660 C CA . GLY A 1 86 ? -4.441 -0.291 -13.252 1.00 80.50 86 GLY A CA 1
ATOM 661 C C . GLY A 1 86 ? -3.432 -0.706 -12.180 1.00 80.50 86 GLY A C 1
ATOM 662 O O . GLY A 1 86 ? -2.367 -1.219 -12.507 1.00 80.50 86 GLY A O 1
ATOM 663 N N . GLY A 1 87 ? -3.759 -0.453 -10.915 1.00 85.25 87 GLY A N 1
ATOM 664 C CA . GLY A 1 87 ? -2.940 -0.760 -9.754 1.00 85.25 87 GLY A CA 1
ATOM 665 C C . GLY A 1 87 ? -3.572 -1.771 -8.796 1.00 85.25 87 GLY A C 1
ATOM 666 O O . GLY A 1 87 ? -4.524 -2.483 -9.124 1.00 85.25 87 GLY A O 1
ATOM 667 N N . SER A 1 88 ? -3.055 -1.814 -7.574 1.00 85.50 88 SER A N 1
ATOM 668 C CA . SER A 1 88 ? -3.539 -2.656 -6.477 1.00 85.50 88 SER A CA 1
ATOM 669 C C . SER A 1 88 ? -3.494 -1.885 -5.163 1.00 85.50 88 SER A C 1
ATOM 671 O O . SER A 1 88 ? -2.691 -0.972 -5.018 1.00 85.50 88 SER A O 1
ATOM 673 N N . ALA A 1 89 ? -4.339 -2.232 -4.192 1.00 87.06 89 ALA A N 1
ATOM 674 C CA . ALA A 1 89 ? -4.251 -1.649 -2.858 1.00 87.06 89 ALA A CA 1
ATOM 675 C C . ALA A 1 89 ? -4.420 -2.691 -1.756 1.00 87.06 89 ALA A C 1
ATOM 677 O O . ALA A 1 89 ? -5.344 -3.510 -1.766 1.00 87.06 89 ALA A O 1
ATOM 678 N N . VAL A 1 90 ? -3.544 -2.609 -0.760 1.00 84.75 90 VAL A N 1
ATOM 679 C CA . VAL A 1 90 ? -3.524 -3.480 0.411 1.00 84.75 90 VAL A CA 1
ATOM 680 C C . VAL A 1 90 ? -3.791 -2.641 1.648 1.00 84.75 90 VAL A C 1
ATOM 682 O O . VAL A 1 90 ? -3.205 -1.586 1.854 1.00 84.75 90 VAL A O 1
ATOM 685 N N . SER A 1 91 ? -4.699 -3.118 2.488 1.00 82.94 91 SER A N 1
ATOM 686 C CA . SER A 1 91 ? -4.999 -2.495 3.772 1.00 82.94 91 SER A CA 1
ATOM 687 C C . SER A 1 91 ? -4.135 -3.102 4.870 1.00 82.94 91 SER A C 1
ATOM 689 O O . SER A 1 91 ? -4.129 -4.323 5.033 1.00 82.94 91 SER A O 1
ATOM 691 N N . LYS A 1 92 ? -3.477 -2.259 5.660 1.00 80.81 92 LYS A N 1
ATOM 692 C CA . LYS A 1 92 ? -2.724 -2.617 6.857 1.00 80.81 92 LYS A CA 1
ATOM 693 C C . LYS A 1 92 ? -3.330 -1.892 8.056 1.00 80.81 92 LYS A C 1
ATOM 695 O O . LYS A 1 92 ? -3.486 -0.675 8.065 1.00 80.81 92 LYS A O 1
ATOM 700 N N . GLN A 1 93 ? -3.688 -2.649 9.085 1.00 69.81 93 GLN A N 1
ATOM 701 C CA . GLN A 1 93 ? -4.125 -2.052 10.340 1.00 69.81 93 GLN A CA 1
ATOM 702 C C . GLN A 1 93 ? -2.910 -1.423 11.0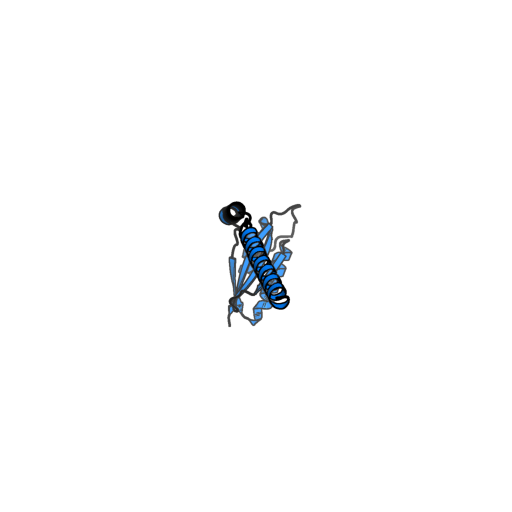29 1.00 69.81 93 GLN A C 1
ATOM 704 O O . GLN A 1 93 ? -1.910 -2.109 11.254 1.00 69.81 93 GLN A O 1
ATOM 709 N N . SER A 1 94 ? -2.978 -0.122 11.318 1.00 65.38 94 SER A N 1
ATOM 710 C CA . SER A 1 94 ? -1.879 0.579 11.973 1.00 65.38 94 SER A CA 1
ATOM 711 C C . SER A 1 94 ? -1.812 0.168 13.441 1.00 65.38 94 SER A C 1
ATOM 713 O O . SER A 1 94 ? -2.837 -0.017 14.105 1.00 65.38 94 SER A O 1
ATOM 715 N N . THR A 1 95 ? -0.599 0.047 13.974 1.00 56.34 95 THR A N 1
ATOM 716 C CA . THR A 1 95 ? -0.327 -0.419 15.344 1.00 56.34 95 THR A CA 1
ATOM 717 C C . THR A 1 95 ? -0.970 0.475 16.419 1.00 56.34 95 THR A C 1
ATOM 719 O O . THR A 1 95 ? -1.100 0.059 17.566 1.00 56.34 95 THR A O 1
ATOM 722 N N . ALA A 1 96 ? -1.409 1.686 16.049 1.00 59.75 96 ALA A N 1
ATOM 723 C CA . ALA A 1 96 ? -2.055 2.671 16.919 1.00 59.75 96 ALA A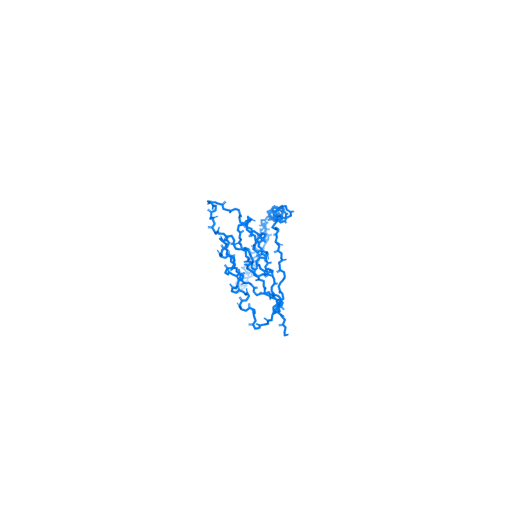 CA 1
ATOM 724 C C . ALA A 1 96 ? -3.584 2.499 17.090 1.00 59.75 96 ALA A C 1
ATOM 726 O O . ALA A 1 96 ? -4.204 3.267 17.821 1.00 59.75 96 ALA A O 1
ATOM 727 N N . GLY A 1 97 ? -4.216 1.508 16.449 1.00 58.34 97 GLY A N 1
ATOM 728 C CA . GLY A 1 97 ? -5.595 1.071 16.736 1.00 58.34 97 GLY A CA 1
ATOM 729 C C . GLY A 1 97 ? -6.742 1.994 16.284 1.00 58.34 97 GLY A C 1
ATOM 730 O O . GLY A 1 97 ? -7.850 1.505 16.083 1.00 58.34 97 GLY A O 1
ATOM 731 N N . SER A 1 98 ? -6.497 3.289 16.073 1.00 66.81 98 SER A N 1
ATOM 732 C CA . SER A 1 98 ? -7.474 4.278 15.573 1.00 66.81 98 SER A CA 1
ATOM 733 C C . SER A 1 98 ? -7.225 4.726 14.128 1.00 66.81 98 SER A C 1
ATOM 735 O O . SER A 1 98 ? -7.998 5.511 13.572 1.00 66.81 98 SER A O 1
ATOM 737 N N . THR A 1 99 ? -6.169 4.195 13.511 1.00 72.25 99 THR A N 1
ATOM 738 C CA . THR A 1 99 ? -5.720 4.563 12.170 1.00 72.25 99 THR A CA 1
ATOM 739 C C . THR A 1 99 ? -5.552 3.310 11.316 1.00 72.25 99 THR A C 1
ATOM 741 O O . THR A 1 99 ? -5.028 2.292 11.775 1.00 72.25 99 THR A O 1
ATOM 744 N N . MET A 1 100 ? -6.010 3.367 10.071 1.00 80.06 100 MET A N 1
ATOM 745 C CA . MET A 1 100 ? -5.891 2.292 9.093 1.00 80.06 100 MET A CA 1
ATOM 746 C C . MET A 1 100 ? -5.117 2.803 7.886 1.00 80.06 100 MET A C 1
ATOM 748 O O . MET A 1 100 ? -5.537 3.760 7.246 1.00 80.06 100 MET A O 1
ATOM 752 N N . ASP A 1 101 ? -4.000 2.158 7.573 1.00 81.81 101 ASP A N 1
ATOM 753 C CA . ASP A 1 101 ? -3.135 2.562 6.471 1.00 81.81 101 ASP A CA 1
ATOM 754 C C . ASP A 1 101 ? -3.479 1.706 5.243 1.00 81.81 101 ASP A C 1
ATOM 756 O O . ASP A 1 101 ? -3.504 0.475 5.306 1.00 81.81 101 ASP A O 1
ATOM 760 N N . LEU A 1 102 ? -3.781 2.329 4.109 1.00 84.31 102 LEU A 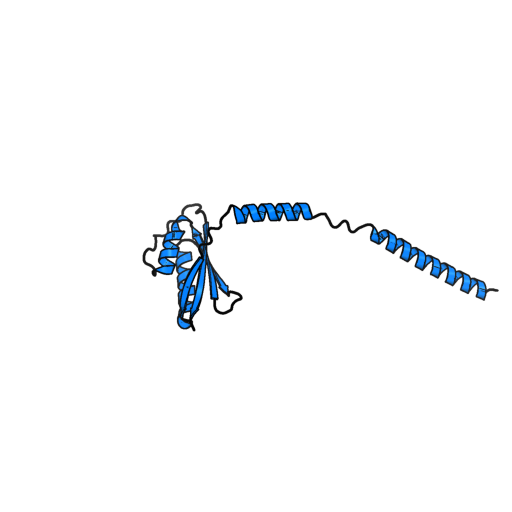N 1
ATOM 761 C CA . LEU A 1 102 ? -3.963 1.643 2.833 1.00 84.31 102 LEU A CA 1
ATOM 762 C C . LEU A 1 102 ? -2.804 1.988 1.920 1.00 84.31 102 LEU A C 1
ATOM 764 O O . LEU A 1 102 ? -2.573 3.145 1.604 1.00 84.31 102 LEU A O 1
ATOM 768 N N . ILE A 1 103 ? -2.100 0.971 1.460 1.00 85.81 103 ILE A N 1
ATOM 769 C CA . ILE A 1 103 ? -0.972 1.115 0.554 1.00 85.81 103 ILE A CA 1
ATOM 770 C C . ILE A 1 103 ? -1.491 0.793 -0.841 1.00 85.81 103 ILE A C 1
ATOM 772 O O . ILE A 1 103 ? -1.868 -0.349 -1.102 1.00 85.81 103 ILE A O 1
ATOM 776 N N . ALA A 1 104 ? -1.556 1.797 -1.710 1.00 85.94 104 ALA A N 1
ATOM 777 C CA . ALA A 1 104 ? -1.966 1.665 -3.099 1.00 85.94 104 ALA A CA 1
ATOM 778 C C . ALA A 1 104 ? -0.746 1.759 -4.020 1.00 85.94 104 ALA A C 1
ATOM 780 O O . ALA A 1 104 ? -0.004 2.735 -3.994 1.00 85.94 104 ALA A O 1
ATOM 781 N N . GLU A 1 105 ? -0.552 0.747 -4.852 1.00 85.56 105 GLU A N 1
ATOM 782 C CA . GLU A 1 105 ? 0.435 0.723 -5.921 1.00 85.56 105 GLU A CA 1
ATOM 783 C C . GLU A 1 105 ? -0.275 1.045 -7.235 1.00 85.56 105 GLU A C 1
ATOM 785 O O . GLU A 1 105 ? -1.153 0.297 -7.655 1.00 85.56 105 GLU A O 1
ATOM 790 N N . ILE A 1 106 ? 0.072 2.157 -7.877 1.00 84.19 106 ILE A N 1
ATOM 791 C CA . ILE A 1 106 ? -0.571 2.637 -9.107 1.00 84.19 106 ILE A CA 1
ATOM 792 C C . ILE A 1 106 ? 0.467 3.180 -10.098 1.00 84.19 106 ILE A C 1
ATOM 794 O O . ILE A 1 106 ? 1.536 3.630 -9.679 1.00 84.19 106 ILE A O 1
ATOM 798 N N . PRO A 1 107 ? 0.171 3.208 -11.407 1.00 82.75 107 PRO A N 1
ATOM 799 C CA . PRO A 1 107 ? 1.014 3.885 -12.387 1.00 82.75 107 PRO A CA 1
ATOM 800 C C . PRO A 1 107 ? 1.247 5.360 -12.029 1.00 82.75 107 PRO A C 1
ATOM 802 O O . PRO A 1 107 ? 0.311 6.073 -11.660 1.00 82.75 107 PRO A O 1
ATOM 805 N N . VAL A 1 108 ? 2.482 5.843 -12.189 1.00 81.06 108 VAL A N 1
ATOM 806 C CA . VAL A 1 108 ? 2.880 7.235 -11.888 1.00 81.06 108 VAL A CA 1
ATOM 807 C C . VAL A 1 108 ? 2.010 8.256 -12.626 1.00 81.06 108 VAL A C 1
ATOM 809 O O . VAL A 1 108 ? 1.660 9.288 -12.057 1.00 81.06 108 VAL A O 1
ATOM 812 N N . GLU A 1 109 ? 1.609 7.947 -13.860 1.00 79.69 109 GLU A N 1
ATOM 813 C CA . GLU A 1 109 ? 0.745 8.785 -14.704 1.00 79.69 109 GLU A CA 1
ATOM 814 C C . GLU A 1 109 ? -0.605 9.099 -14.047 1.00 79.69 109 GLU A C 1
ATOM 816 O O . GLU A 1 109 ? -1.163 10.181 -14.227 1.00 79.69 109 GLU A O 1
ATOM 821 N N . TYR A 1 110 ? -1.109 8.167 -13.240 1.00 81.00 110 TYR A N 1
ATOM 822 C CA . TYR A 1 110 ? -2.405 8.261 -12.587 1.00 81.00 110 TYR A CA 1
ATOM 823 C C . TYR A 1 110 ? -2.325 8.715 -11.133 1.00 81.00 110 TYR A C 1
ATOM 825 O O . TYR A 1 110 ? -3.361 8.853 -10.486 1.00 81.00 110 TYR A O 1
ATOM 833 N N . ARG A 1 111 ? -1.124 8.999 -10.615 1.00 80.19 111 ARG A N 1
ATOM 834 C CA . ARG A 1 111 ? -0.917 9.391 -9.215 1.00 80.19 111 ARG A CA 1
ATOM 835 C C . ARG A 1 111 ? -1.789 10.571 -8.801 1.00 80.19 111 ARG A C 1
ATOM 837 O O . ARG A 1 111 ? -2.504 10.483 -7.808 1.00 80.19 111 ARG A O 1
ATOM 844 N N . LYS A 1 112 ? -1.745 11.664 -9.567 1.00 80.81 112 LYS A N 1
ATOM 845 C CA . LYS A 1 112 ? -2.499 12.883 -9.250 1.00 80.81 112 LYS A CA 1
ATOM 846 C C . LYS A 1 112 ? -4.008 12.629 -9.296 1.00 80.81 112 LYS A C 1
ATOM 848 O O . LYS A 1 112 ? -4.700 12.914 -8.331 1.00 80.81 112 LYS A O 1
ATOM 853 N N . SER A 1 113 ? -4.489 11.988 -10.361 1.00 82.19 113 SER A N 1
ATOM 854 C CA . SER A 1 113 ? -5.906 11.642 -10.517 1.00 82.19 113 SER A CA 1
ATOM 855 C C . SER A 1 113 ? -6.411 10.680 -9.441 1.00 82.19 113 SER A C 1
ATOM 857 O O . SER A 1 113 ? -7.557 10.788 -9.017 1.00 82.19 113 SER A O 1
ATOM 859 N N . PHE A 1 114 ? -5.573 9.752 -8.972 1.00 82.56 114 PHE A N 1
ATOM 860 C CA . PHE A 1 114 ? -5.914 8.877 -7.857 1.00 82.56 114 PHE A CA 1
ATOM 861 C C . PHE A 1 114 ? -6.073 9.666 -6.559 1.00 82.56 114 PHE A C 1
ATOM 863 O O . PHE A 1 114 ? -7.077 9.494 -5.879 1.00 82.56 114 PHE A O 1
ATOM 870 N N . ILE A 1 115 ? -5.141 10.564 -6.240 1.00 81.75 115 ILE A N 1
ATOM 871 C CA . ILE A 1 115 ? -5.208 11.394 -5.027 1.00 81.75 115 ILE A CA 1
ATOM 872 C C . ILE A 1 115 ? -6.422 12.322 -5.064 1.00 81.75 115 ILE A C 1
ATOM 874 O O . ILE A 1 115 ? -7.167 12.394 -4.084 1.00 81.75 115 ILE A O 1
ATOM 878 N N . ASP A 1 116 ? -6.673 12.952 -6.209 1.00 80.75 116 ASP A N 1
ATOM 879 C CA . ASP A 1 116 ? -7.843 13.801 -6.420 1.00 80.75 116 ASP A CA 1
ATOM 880 C C . ASP A 1 116 ? -9.135 12.972 -6.268 1.00 80.75 116 ASP A C 1
ATOM 882 O O . ASP A 1 116 ? -10.059 13.374 -5.568 1.00 80.75 116 ASP A O 1
ATOM 886 N N . ALA A 1 117 ? -9.195 11.752 -6.816 1.00 82.12 117 ALA A N 1
ATOM 887 C CA . ALA A 1 117 ? -10.356 10.868 -6.670 1.00 82.12 117 ALA A CA 1
ATOM 888 C C . ALA A 1 117 ? -10.547 10.325 -5.241 1.00 82.12 117 ALA A C 1
ATOM 890 O O . ALA A 1 117 ? -11.683 10.069 -4.822 1.00 82.12 117 ALA A O 1
ATOM 891 N N . VAL A 1 118 ? -9.458 10.126 -4.496 1.00 82.12 118 VAL A N 1
ATOM 892 C CA . VAL A 1 118 ? -9.472 9.724 -3.085 1.00 82.12 118 VAL A CA 1
ATOM 893 C C . VAL A 1 118 ? -9.990 10.870 -2.211 1.00 82.12 118 VAL A C 1
ATOM 895 O O . VAL A 1 118 ? -10.795 10.594 -1.323 1.00 82.12 118 VAL A O 1
ATOM 898 N N . THR A 1 119 ? -9.614 12.117 -2.511 1.00 78.50 119 THR A N 1
ATOM 899 C CA . THR A 1 119 ? -9.949 13.320 -1.723 1.00 78.50 119 THR A CA 1
ATOM 900 C C . THR A 1 119 ? -11.327 13.901 -2.060 1.00 78.50 119 THR A C 1
ATOM 902 O O . THR A 1 119 ? -12.137 14.110 -1.163 1.00 78.50 119 THR A O 1
ATOM 905 N N . ASP A 1 120 ? -11.627 14.107 -3.344 1.00 71.44 120 ASP A N 1
ATOM 906 C CA . ASP A 1 120 ? -12.816 14.846 -3.806 1.00 71.44 120 ASP A CA 1
ATOM 907 C C . ASP A 1 120 ? -13.980 13.943 -4.247 1.00 71.44 120 ASP A C 1
ATOM 909 O O . ASP A 1 120 ? -15.044 14.434 -4.626 1.00 71.44 120 ASP A O 1
ATOM 913 N N . GLY A 1 121 ? -13.801 12.619 -4.209 1.00 62.75 121 GLY A N 1
ATOM 914 C CA . GLY A 1 121 ? -14.826 11.654 -4.602 1.00 62.75 121 GLY A CA 1
ATOM 915 C C . GLY A 1 121 ? -15.029 11.581 -6.120 1.00 62.75 121 GLY A C 1
ATOM 916 O O . GLY A 1 121 ? -15.801 12.331 -6.705 1.00 62.75 121 GLY A O 1
ATOM 917 N N . PHE A 1 122 ? -14.364 10.610 -6.759 1.00 60.47 122 PHE A N 1
ATOM 918 C CA . PHE A 1 122 ? -14.629 10.116 -8.129 1.00 60.47 122 PHE A CA 1
ATOM 919 C C . PHE A 1 122 ? -14.732 11.153 -9.266 1.00 60.47 122 PHE A C 1
ATOM 921 O O . PHE A 1 122 ? -15.315 10.849 -10.308 1.00 60.47 122 PHE A O 1
ATOM 928 N N . LYS A 1 123 ? -14.160 12.349 -9.117 1.00 54.53 123 LYS A N 1
ATOM 929 C CA . LYS A 1 123 ? -14.388 13.428 -10.084 1.00 54.53 123 LYS A CA 1
ATOM 930 C C . LYS A 1 123 ? -13.751 13.192 -11.455 1.00 54.53 123 LYS A C 1
ATOM 932 O O . LYS A 1 123 ? -14.358 13.557 -12.452 1.00 54.53 123 LYS A O 1
ATOM 937 N N . ASP A 1 124 ? -12.622 12.485 -11.518 1.00 52.25 124 ASP A N 1
ATOM 938 C CA . ASP A 1 124 ? -11.905 12.244 -12.772 1.00 52.25 124 ASP A CA 1
ATOM 939 C C . ASP A 1 124 ? -11.326 10.830 -12.820 1.00 52.25 124 ASP A C 1
ATOM 941 O O . ASP A 1 124 ? -10.242 10.538 -12.316 1.00 52.25 124 ASP A O 1
ATOM 945 N N . LEU A 1 125 ? -12.086 9.917 -13.424 1.00 59.25 125 LEU A N 1
ATOM 946 C CA . LEU A 1 125 ? -11.658 8.541 -13.644 1.00 59.25 125 LEU A CA 1
ATOM 947 C C . LEU A 1 125 ? -11.148 8.416 -15.084 1.00 59.25 125 LEU A C 1
ATOM 949 O O . LEU A 1 125 ? -11.966 8.390 -16.009 1.00 59.25 125 LEU A O 1
ATOM 953 N N . PRO A 1 126 ? -9.828 8.327 -15.310 1.00 60.59 126 PRO A N 1
ATOM 954 C CA . PRO A 1 126 ? -9.288 8.115 -16.636 1.00 60.59 126 PRO A CA 1
ATOM 955 C C . PRO A 1 126 ? -9.754 6.762 -17.176 1.00 60.59 126 PRO A C 1
ATOM 957 O O . PRO A 1 126 ? -9.948 5.785 -16.446 1.00 60.59 126 PRO A O 1
ATOM 960 N N . LYS A 1 127 ? -9.951 6.709 -18.493 1.00 57.59 127 LYS A N 1
ATOM 961 C CA . LYS A 1 127 ? -10.224 5.462 -19.201 1.00 57.59 127 LYS A CA 1
ATOM 962 C C . LYS A 1 127 ? -8.944 4.628 -19.147 1.00 57.59 127 LYS A C 1
ATOM 964 O O . LYS A 1 127 ? -7.924 5.071 -19.665 1.00 57.59 127 LYS A O 1
ATOM 969 N N . ALA A 1 128 ? -9.000 3.470 -18.488 1.00 55.88 128 ALA A N 1
ATOM 970 C CA . ALA A 1 128 ? -7.854 2.584 -18.321 1.00 55.88 128 ALA A CA 1
ATOM 971 C C . ALA A 1 128 ? -7.216 2.284 -19.686 1.00 55.88 128 ALA A C 1
ATOM 973 O O . ALA A 1 128 ? -7.822 1.621 -20.529 1.00 55.88 128 ALA A O 1
ATOM 974 N N . SER A 1 129 ? -6.014 2.810 -19.908 1.00 49.12 129 SER A N 1
ATOM 975 C CA . SER A 1 129 ? -5.188 2.497 -21.066 1.00 49.12 129 SER A CA 1
ATOM 976 C C . SER A 1 129 ? -3.875 1.956 -20.523 1.00 49.12 129 SER A C 1
ATOM 978 O O . SER A 1 129 ? -3.025 2.746 -20.118 1.00 49.12 129 SER A O 1
ATOM 980 N N . PRO A 1 130 ? -3.710 0.629 -20.432 1.00 56.53 130 PRO A N 1
ATOM 981 C CA . PRO A 1 130 ? -2.477 0.062 -19.920 1.00 56.53 130 PRO A CA 1
ATOM 982 C C . PRO A 1 130 ? -1.348 0.381 -20.905 1.00 56.53 130 PRO A C 1
ATOM 984 O O . PRO A 1 130 ? -1.326 -0.123 -22.028 1.00 56.53 130 PRO A O 1
ATOM 987 N N . ALA A 1 131 ? -0.413 1.239 -20.493 1.00 57.56 131 ALA A N 1
ATOM 988 C CA . ALA A 1 131 ? 0.902 1.282 -21.115 1.00 57.56 131 ALA A CA 1
ATOM 989 C C . ALA A 1 131 ? 1.540 -0.115 -20.995 1.00 57.56 131 ALA A C 1
ATOM 991 O O . ALA A 1 131 ? 1.290 -0.827 -20.026 1.00 57.56 131 ALA A O 1
ATOM 992 N N . ALA A 1 132 ? 2.351 -0.529 -21.972 1.00 60.44 132 ALA A N 1
ATOM 993 C CA . ALA A 1 132 ? 2.910 -1.887 -22.004 1.00 60.44 132 ALA A CA 1
ATOM 994 C C . ALA A 1 132 ? 3.811 -2.214 -20.789 1.00 60.44 132 ALA A C 1
ATOM 996 O O . ALA A 1 132 ? 3.924 -3.381 -20.425 1.00 60.44 132 ALA A O 1
ATOM 997 N N . SER A 1 133 ? 4.391 -1.185 -20.155 1.00 62.62 133 SER A N 1
ATOM 998 C CA . SER A 1 133 ? 5.174 -1.269 -18.915 1.00 62.62 133 SER A CA 1
ATOM 999 C C . SER A 1 133 ? 5.065 0.054 -18.140 1.00 62.62 133 SER A C 1
ATOM 1001 O O . SER A 1 133 ? 5.919 0.927 -18.312 1.00 62.62 133 SER A O 1
ATOM 1003 N N . PRO A 1 134 ? 4.008 0.268 -17.340 1.00 68.06 134 PRO A N 1
ATOM 1004 C CA . PRO A 1 134 ? 3.862 1.499 -16.579 1.00 68.06 134 PRO A CA 1
ATOM 1005 C C . PRO A 1 134 ? 4.869 1.529 -15.425 1.00 68.06 134 PRO A C 1
ATOM 1007 O O . PRO A 1 134 ? 5.033 0.549 -14.699 1.00 68.06 134 PRO A O 1
ATOM 1010 N N . THR A 1 135 ? 5.529 2.668 -15.223 1.00 79.25 135 THR A N 1
ATOM 1011 C CA . THR A 1 135 ? 6.306 2.901 -14.002 1.00 79.25 135 THR A CA 1
ATOM 1012 C C . THR A 1 135 ? 5.334 2.989 -12.830 1.00 79.25 135 THR A C 1
ATOM 1014 O O . THR A 1 135 ? 4.480 3.878 -12.801 1.00 79.25 135 THR A O 1
ATOM 1017 N N . MET A 1 136 ? 5.443 2.064 -11.877 1.00 79.56 136 MET A N 1
ATOM 1018 C CA . MET A 1 136 ? 4.573 2.009 -10.701 1.00 79.56 136 MET A CA 1
ATOM 1019 C C . MET A 1 136 ? 5.069 2.955 -9.605 1.00 79.56 136 MET A C 1
ATOM 1021 O O . MET A 1 136 ? 6.262 3.239 -9.487 1.00 79.56 136 MET A O 1
ATOM 1025 N N . CYS A 1 137 ? 4.149 3.449 -8.786 1.00 80.69 137 CYS A N 1
ATOM 1026 C CA . CYS A 1 137 ? 4.452 4.193 -7.576 1.00 80.69 137 CYS A CA 1
ATOM 1027 C C . CYS A 1 137 ? 3.510 3.831 -6.437 1.00 80.69 137 CYS A C 1
ATOM 1029 O O . CYS A 1 137 ? 2.390 3.374 -6.659 1.00 80.69 137 CYS A O 1
ATOM 1031 N N . VAL A 1 138 ? 3.987 4.071 -5.220 1.00 83.81 138 VAL A N 1
ATOM 1032 C CA . VAL A 1 138 ? 3.265 3.775 -3.987 1.00 83.81 138 VAL A CA 1
ATOM 1033 C C . VAL A 1 138 ? 2.655 5.059 -3.430 1.00 83.81 138 VAL A C 1
ATOM 1035 O O . VAL A 1 138 ? 3.332 6.080 -3.313 1.00 83.81 138 VAL A O 1
ATOM 1038 N N . VAL A 1 139 ? 1.370 5.000 -3.095 1.00 82.94 139 VAL A N 1
ATOM 1039 C CA . VAL A 1 139 ? 0.603 6.052 -2.424 1.00 82.94 139 VAL A CA 1
ATOM 1040 C C . VAL A 1 139 ? 0.018 5.459 -1.149 1.00 82.94 139 VAL A C 1
ATOM 1042 O O . VAL A 1 139 ? -0.644 4.420 -1.191 1.00 82.94 139 VAL A O 1
ATOM 1045 N N . THR A 1 140 ? 0.237 6.122 -0.018 1.00 84.62 140 THR A N 1
ATOM 1046 C CA . THR A 1 140 ? -0.289 5.683 1.277 1.00 84.62 140 THR A CA 1
ATOM 1047 C C . THR A 1 140 ? -1.527 6.507 1.602 1.00 84.62 140 THR A C 1
ATOM 1049 O O . THR A 1 140 ? -1.475 7.726 1.659 1.00 84.62 140 THR A O 1
ATOM 1052 N N . VAL A 1 141 ? -2.667 5.868 1.819 1.00 82.94 141 VAL A N 1
ATOM 1053 C CA . VAL A 1 141 ? -3.904 6.519 2.256 1.00 82.94 141 VAL A CA 1
ATOM 1054 C C . VAL A 1 141 ? -4.119 6.173 3.719 1.00 82.94 141 VAL A C 1
ATOM 1056 O O . VAL A 1 141 ? -4.439 5.036 4.062 1.00 82.94 141 VAL A O 1
ATOM 1059 N N . GLN A 1 142 ? -3.918 7.150 4.589 1.00 83.31 142 GLN A N 1
ATOM 1060 C CA . GLN A 1 142 ? -4.089 7.007 6.021 1.00 83.31 142 GLN A CA 1
ATOM 1061 C C . GLN A 1 142 ? -5.516 7.384 6.411 1.00 83.31 142 GLN A C 1
ATOM 1063 O O . GLN A 1 142 ? -5.907 8.547 6.362 1.00 83.31 142 GLN A O 1
ATOM 1068 N N . ILE A 1 143 ? -6.306 6.397 6.818 1.00 82.75 143 ILE A N 1
ATOM 1069 C CA . ILE A 1 143 ? -7.680 6.598 7.261 1.00 82.75 143 ILE A CA 1
ATOM 1070 C C . ILE A 1 143 ? -7.709 6.713 8.785 1.00 82.75 143 ILE A C 1
ATOM 1072 O O . ILE A 1 143 ? -7.483 5.740 9.507 1.00 82.75 143 ILE A O 1
ATOM 1076 N N . LYS A 1 144 ? -8.029 7.905 9.279 1.00 82.44 144 LYS A N 1
ATOM 1077 C CA . LYS A 1 144 ? -8.270 8.194 10.689 1.00 82.44 144 LYS A CA 1
ATOM 1078 C C . LYS A 1 144 ? -9.745 7.979 11.008 1.00 82.44 144 LYS A C 1
ATOM 1080 O O . LYS A 1 144 ? -10.619 8.653 10.458 1.00 82.44 144 LYS A O 1
ATOM 1085 N N . VAL A 1 145 ? -10.019 7.042 11.910 1.00 77.69 145 VAL A N 1
ATOM 1086 C CA . VAL A 1 145 ? -11.385 6.707 12.315 1.00 77.69 145 VAL A CA 1
ATOM 1087 C C . VAL A 1 145 ? -11.853 7.708 13.364 1.00 77.69 145 VAL A C 1
ATOM 1089 O O . VAL A 1 145 ? -11.264 7.810 14.441 1.00 77.69 145 VAL A O 1
ATOM 1092 N N . GLN A 1 146 ? -12.911 8.449 13.050 1.00 74.06 146 GLN A N 1
ATOM 1093 C CA . GLN A 1 146 ? -13.605 9.296 14.013 1.00 74.06 146 GLN A CA 1
ATOM 1094 C C . GLN A 1 146 ? -14.654 8.470 14.769 1.00 74.06 146 GLN A C 1
ATOM 1096 O O . GLN A 1 146 ? -15.415 7.706 14.158 1.00 74.06 146 GLN A O 1
ATOM 1101 N N . SER A 1 147 ? -14.618 8.597 16.098 1.00 60.22 147 SER A N 1
ATOM 1102 C CA . SER A 1 147 ? -15.518 7.947 17.059 1.00 60.22 147 SER A CA 1
ATOM 1103 C C . SER A 1 147 ? -16.919 8.536 17.037 1.00 60.22 147 SER A C 1
ATOM 1105 O O . SER A 1 147 ? -17.022 9.778 16.939 1.00 60.22 147 SER A O 1
#

Secondary structure (DSSP, 8-state):
-HHHHHHHHHHHHHHHHHHHHHHHHHHHTT-------HHHHHHHHHHHHHHHHHS----EEEEEEEEGGGHHHHHHHHHHHHHHTT-EEEEEE-TTSSEEEEEEEEEGGGHHHHHHHHHHTSS--------SSPPEEEEEEEEEEE-

pLDDT: mean 70.89, std 12.81, range [40.53, 87.56]